Protein AF-A6N103-F1 (afdb_monomer_lite)

Radius of gyration: 12.49 Å; chains: 1; bounding box: 30×24×33 Å

Organism: Oryza sativa subsp. indica (NCBI:txid39946)

Secondary structure (DSSP, 8-state):
-THHHHS-HHHHIIIIIS-HHHHHHHTTSTTHHHHHHHHHTT-HHHHHHHHHHHHHHHHH-TTTGGGHHHHHHHHHHHHHHHHH-

Sequence (85 aa):
LTSVISLDRVSLKAKVVDAPEILAVIGKVPHLSEFLNSLYNCQYKSFFAAFSGLTEQIKLDRYLQPHFRYYMREVRTVVYSQFLE

InterPro domains:
  IPR000717 Proteasome component (PCI) domain [PS50250] (1-85)
  IPR019585 26S proteasome regulatory subunit Rpn7/COP9 signalosome complex subunit 1 [PTHR14145] (1-85)

Structure (mmCIF, N/CA/C/O backbone):
data_AF-A6N103-F1
#
_entry.id   AF-A6N103-F1
#
loop_
_atom_site.group_PDB
_atom_site.id
_atom_site.type_symbol
_atom_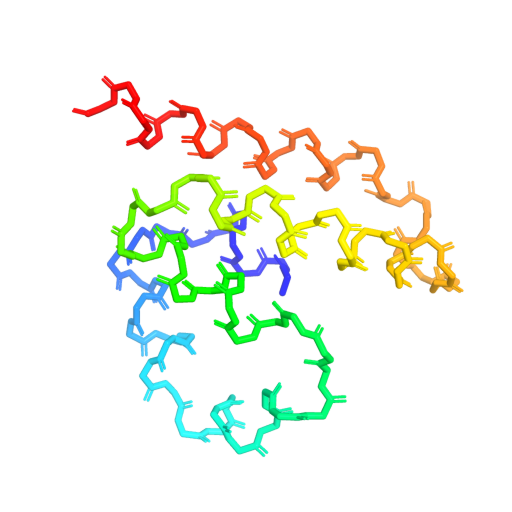site.label_atom_id
_atom_site.label_alt_id
_atom_site.label_comp_id
_atom_site.label_asym_id
_atom_site.label_entity_id
_atom_site.label_seq_id
_atom_site.pdbx_PDB_ins_code
_atom_site.Cartn_x
_atom_site.Cartn_y
_atom_site.Cartn_z
_atom_site.occupancy
_atom_site.B_iso_or_equiv
_atom_site.auth_seq_id
_atom_site.auth_comp_id
_atom_site.auth_asym_id
_atom_site.auth_atom_id
_atom_site.pdbx_PDB_model_num
ATOM 1 N N . LEU A 1 1 ? 3.153 2.054 -5.203 1.00 75.81 1 LEU A N 1
ATOM 2 C CA . LEU A 1 1 ? 3.924 1.467 -4.077 1.00 75.81 1 LEU A CA 1
ATOM 3 C C . LEU A 1 1 ? 4.361 2.527 -3.079 1.00 75.81 1 LEU A C 1
ATOM 5 O O . LEU A 1 1 ? 3.992 2.419 -1.920 1.00 75.81 1 LEU A O 1
ATOM 9 N N . THR A 1 2 ? 5.084 3.560 -3.512 1.00 82.62 2 THR A N 1
ATOM 10 C CA . THR A 1 2 ? 5.491 4.703 -2.670 1.00 82.62 2 THR A CA 1
ATOM 11 C C . THR A 1 2 ? 4.307 5.457 -2.060 1.00 82.62 2 THR A C 1
ATOM 13 O O . THR A 1 2 ? 4.346 5.812 -0.888 1.00 82.62 2 THR A 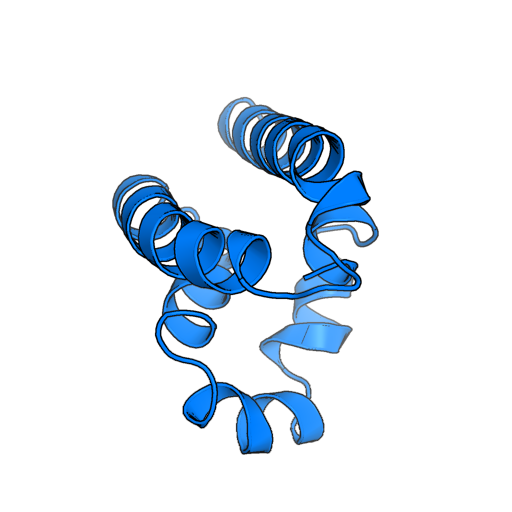O 1
ATOM 16 N N . SER A 1 3 ? 3.211 5.597 -2.811 1.00 83.06 3 SER A N 1
ATOM 17 C CA . SER A 1 3 ? 1.967 6.232 -2.355 1.00 83.06 3 SER A CA 1
ATOM 18 C C . SER A 1 3 ? 1.367 5.632 -1.079 1.00 83.06 3 SER A C 1
ATOM 20 O O . SER A 1 3 ? 0.719 6.355 -0.336 1.00 83.06 3 SER A O 1
ATOM 22 N N . VAL A 1 4 ? 1.606 4.345 -0.802 1.00 83.88 4 VAL A N 1
ATOM 23 C CA . VAL A 1 4 ? 1.093 3.652 0.395 1.00 83.88 4 VAL A CA 1
ATOM 24 C C . VAL A 1 4 ? 1.810 4.096 1.670 1.00 83.88 4 VAL A C 1
ATOM 26 O O . VAL A 1 4 ? 1.220 4.064 2.739 1.00 83.88 4 VAL A O 1
ATOM 29 N N . ILE A 1 5 ? 3.073 4.514 1.561 1.00 85.00 5 ILE A N 1
ATOM 30 C CA . ILE A 1 5 ? 3.861 4.991 2.706 1.00 85.00 5 ILE A CA 1
ATOM 31 C C . ILE A 1 5 ? 3.683 6.503 2.887 1.00 85.00 5 ILE A C 1
ATOM 33 O O . ILE A 1 5 ? 3.734 7.004 4.003 1.00 85.00 5 ILE A O 1
ATOM 37 N N . SER A 1 6 ? 3.510 7.242 1.789 1.00 84.19 6 SER A N 1
ATOM 38 C CA . SER A 1 6 ? 3.534 8.709 1.815 1.00 84.19 6 SER A CA 1
ATOM 39 C C . SER A 1 6 ? 2.181 9.375 2.063 1.00 84.19 6 SER A C 1
ATOM 41 O O . SER A 1 6 ? 2.166 10.535 2.464 1.00 84.19 6 SER A O 1
ATOM 43 N N . LEU A 1 7 ? 1.061 8.710 1.764 1.00 84.56 7 LEU A N 1
ATOM 44 C CA . LEU A 1 7 ? -0.273 9.311 1.850 1.00 84.56 7 LEU A CA 1
ATOM 45 C C . LEU A 1 7 ? -1.053 8.772 3.047 1.00 84.56 7 LEU A C 1
ATOM 47 O O . LEU A 1 7 ? -0.985 7.588 3.368 1.00 84.56 7 LEU A O 1
ATOM 51 N N . ASP A 1 8 ? -1.858 9.643 3.647 1.00 80.62 8 ASP A N 1
ATOM 52 C CA . ASP A 1 8 ? -2.882 9.270 4.614 1.00 80.62 8 ASP A CA 1
ATOM 53 C C . ASP A 1 8 ? -4.038 8.518 3.936 1.00 80.62 8 ASP A C 1
ATOM 55 O O . ASP A 1 8 ? -4.252 8.618 2.724 1.00 80.62 8 ASP A O 1
ATOM 59 N N . ARG A 1 9 ? -4.830 7.784 4.725 1.00 79.62 9 ARG A N 1
ATOM 60 C CA . ARG A 1 9 ? -5.920 6.931 4.222 1.00 79.62 9 ARG A CA 1
ATOM 61 C C . ARG A 1 9 ? -6.921 7.687 3.341 1.00 79.62 9 ARG A C 1
ATOM 63 O O . ARG A 1 9 ? -7.397 7.132 2.349 1.00 79.62 9 ARG A O 1
ATOM 70 N N . VAL A 1 10 ? -7.247 8.934 3.689 1.00 82.81 10 VAL A N 1
ATOM 71 C CA . VAL A 1 10 ? -8.250 9.729 2.967 1.00 82.81 10 VAL A CA 1
ATOM 72 C C . VAL A 1 10 ? -7.691 10.179 1.621 1.00 82.81 10 VAL A C 1
ATOM 74 O O . VAL A 1 10 ? -8.328 9.961 0.586 1.00 82.81 10 VAL A O 1
ATOM 77 N N . SER A 1 11 ? -6.467 10.710 1.603 1.00 83.88 11 SER A N 1
ATOM 78 C CA . SER A 1 11 ? -5.799 11.079 0.351 1.00 83.88 11 SER A CA 1
ATOM 79 C C . SER A 1 11 ? -5.472 9.876 -0.529 1.00 83.88 11 SER A C 1
ATOM 81 O O . SER A 1 11 ? -5.510 9.992 -1.755 1.00 83.88 11 SER A O 1
ATOM 83 N N . LEU A 1 12 ? -5.158 8.721 0.063 1.00 84.56 12 LEU A N 1
ATOM 84 C CA . LEU A 1 12 ? -4.850 7.494 -0.668 1.00 84.56 12 LEU A CA 1
ATOM 85 C C . LEU A 1 12 ? -6.073 7.002 -1.442 1.00 84.56 12 LEU A C 1
ATOM 87 O O . LEU A 1 12 ? -5.946 6.639 -2.610 1.00 84.56 12 LEU A O 1
ATOM 91 N N . LYS A 1 13 ? -7.268 7.066 -0.845 1.00 83.25 13 LYS A N 1
ATOM 92 C CA . LYS A 1 13 ? -8.504 6.740 -1.561 1.00 83.25 13 LYS A CA 1
ATOM 93 C C . LYS A 1 13 ? -8.695 7.651 -2.777 1.00 83.25 13 LYS A C 1
ATOM 95 O O . LYS A 1 13 ? -8.762 7.165 -3.902 1.00 83.25 13 LYS A O 1
ATOM 100 N N . ALA A 1 14 ? -8.695 8.963 -2.545 1.00 83.00 14 ALA A N 1
ATOM 101 C CA . ALA A 1 14 ? -8.999 9.945 -3.581 1.00 83.00 14 ALA A CA 1
ATOM 102 C C . ALA A 1 14 ? -7.979 9.947 -4.733 1.00 83.00 14 ALA A C 1
ATOM 104 O O . ALA A 1 14 ? -8.352 10.127 -5.888 1.00 83.00 14 ALA A O 1
ATOM 105 N N . LYS A 1 15 ? -6.687 9.762 -4.430 1.00 82.88 15 LYS A N 1
ATOM 106 C CA . LYS A 1 15 ? -5.605 9.879 -5.423 1.00 82.88 15 LYS A CA 1
ATOM 107 C C . LYS A 1 15 ? -5.164 8.555 -6.035 1.00 82.88 15 LYS A C 1
ATOM 109 O O . LYS A 1 15 ? -4.491 8.582 -7.060 1.00 82.88 15 LYS A O 1
ATOM 114 N N . VAL A 1 16 ? -5.456 7.418 -5.399 1.00 82.25 16 VAL A N 1
ATOM 115 C CA . VAL A 1 16 ? -4.915 6.113 -5.818 1.00 82.25 16 VAL A CA 1
ATOM 116 C C . VAL A 1 16 ? -6.011 5.102 -6.116 1.00 82.25 16 VAL A C 1
ATOM 118 O O . VAL A 1 16 ? -5.948 4.454 -7.155 1.00 82.25 16 VAL A O 1
ATOM 121 N N . VAL A 1 17 ? -6.999 4.959 -5.229 1.00 80.06 17 VAL A N 1
ATOM 122 C CA . VAL A 1 17 ? -8.066 3.955 -5.392 1.00 80.06 17 VAL A CA 1
ATOM 123 C C . VAL A 1 17 ? -9.071 4.396 -6.453 1.00 80.06 17 VAL A C 1
ATOM 125 O O . VAL A 1 17 ? -9.404 3.613 -7.338 1.00 80.06 17 VAL A O 1
ATOM 128 N N . ASP A 1 18 ? -9.491 5.660 -6.406 1.00 82.94 18 ASP A N 1
ATOM 129 C CA . ASP A 1 18 ? -10.530 6.196 -7.295 1.00 82.94 18 ASP A CA 1
ATOM 130 C C . ASP A 1 18 ? -9.955 6.798 -8.596 1.00 82.94 18 ASP A C 1
ATOM 132 O O . ASP A 1 18 ? -10.697 7.270 -9.458 1.00 82.94 18 ASP A O 1
ATOM 136 N N . ALA A 1 19 ? -8.628 6.793 -8.765 1.00 86.38 19 ALA A N 1
ATOM 137 C CA . ALA A 1 19 ? -7.970 7.413 -9.910 1.00 86.38 19 ALA A CA 1
ATOM 138 C C . ALA A 1 19 ? -8.106 6.545 -11.182 1.00 86.38 19 ALA A C 1
ATOM 140 O O . ALA A 1 19 ? -7.557 5.437 -11.237 1.00 86.38 19 ALA A O 1
ATOM 141 N N . PRO A 1 20 ? -8.759 7.045 -12.251 1.00 83.44 20 PRO A N 1
ATOM 142 C CA . PRO A 1 20 ? -9.055 6.248 -13.444 1.00 83.44 20 PRO A CA 1
ATOM 143 C C . PRO A 1 20 ? -7.794 5.821 -14.210 1.00 83.44 20 PRO A C 1
ATOM 145 O O . PRO A 1 20 ? -7.743 4.721 -14.760 1.00 83.44 20 PRO A O 1
ATOM 148 N N . GLU A 1 21 ? -6.746 6.647 -14.194 1.00 85.00 21 GLU A N 1
ATOM 149 C CA . GLU A 1 21 ? -5.446 6.340 -14.807 1.00 85.00 21 GLU A CA 1
ATOM 150 C C . GLU A 1 21 ? -4.780 5.117 -14.163 1.00 85.00 21 GLU A C 1
ATOM 152 O O . GLU A 1 21 ? -4.165 4.295 -14.842 1.00 85.00 21 GLU A O 1
ATOM 157 N N . ILE A 1 22 ? -4.938 4.972 -12.845 1.00 83.12 22 ILE A N 1
ATOM 158 C CA . ILE A 1 22 ? -4.349 3.876 -12.076 1.00 83.12 22 ILE A CA 1
ATOM 159 C C . ILE A 1 22 ? -5.172 2.607 -12.280 1.00 83.12 22 ILE A C 1
ATOM 161 O O . ILE A 1 22 ? -4.599 1.550 -12.544 1.00 83.12 22 ILE A O 1
ATOM 165 N N . LEU A 1 23 ? -6.503 2.709 -12.252 1.00 82.69 23 LEU A N 1
ATOM 166 C CA . LEU A 1 23 ? -7.405 1.581 -12.498 1.00 82.69 23 LEU A CA 1
ATOM 167 C C . LEU A 1 23 ? -7.209 0.956 -13.888 1.00 82.69 23 LEU A C 1
ATOM 169 O O . LEU A 1 23 ? -7.289 -0.263 -14.025 1.00 82.69 23 LEU A O 1
ATOM 173 N N . ALA A 1 24 ? -6.871 1.751 -14.905 1.00 83.62 24 ALA A N 1
ATOM 174 C CA . ALA A 1 24 ? -6.576 1.241 -16.246 1.00 83.62 24 ALA A CA 1
ATOM 175 C C . ALA A 1 24 ? -5.285 0.396 -16.316 1.00 83.62 24 ALA A C 1
ATOM 177 O O . ALA A 1 24 ? -5.147 -0.474 -17.178 1.00 83.62 24 ALA A O 1
ATOM 178 N N . VAL A 1 25 ? -4.322 0.645 -15.422 1.00 82.56 25 VAL A N 1
ATOM 179 C CA . VAL A 1 25 ? -2.991 0.010 -15.439 1.00 82.56 25 VAL A CA 1
ATOM 180 C C . VAL A 1 25 ? -2.855 -1.077 -14.372 1.00 82.56 25 VAL A C 1
ATOM 182 O O . VAL A 1 25 ? -2.023 -1.974 -14.516 1.00 82.56 25 VAL A O 1
ATOM 185 N N . ILE A 1 26 ? -3.696 -1.058 -13.336 1.00 80.50 26 ILE A N 1
ATOM 186 C CA . ILE A 1 26 ? -3.591 -1.956 -12.181 1.00 80.50 26 ILE A CA 1
ATOM 187 C C . ILE A 1 26 ? -3.690 -3.440 -12.554 1.00 80.50 26 ILE A C 1
ATOM 189 O O . ILE A 1 26 ? -3.079 -4.274 -11.895 1.00 80.50 26 ILE A O 1
ATOM 193 N N . GLY A 1 27 ? -4.390 -3.770 -13.644 1.00 77.56 27 GLY A N 1
ATOM 194 C CA . GLY A 1 27 ? -4.507 -5.141 -14.150 1.00 77.56 27 GLY A CA 1
ATOM 195 C C . GLY A 1 27 ? -3.227 -5.702 -14.780 1.00 77.56 27 GLY A C 1
ATOM 196 O O . GLY A 1 27 ? -3.144 -6.905 -15.002 1.00 77.56 27 GLY A O 1
ATOM 197 N N . LYS A 1 28 ? -2.220 -4.863 -15.064 1.00 81.94 28 LYS A N 1
ATOM 198 C CA . LYS A 1 28 ? -0.934 -5.309 -15.631 1.00 81.94 28 LYS A CA 1
ATOM 199 C C . LYS A 1 28 ? 0.014 -5.883 -14.580 1.00 81.94 28 LYS A C 1
ATOM 201 O O . LYS A 1 28 ? 0.912 -6.640 -14.934 1.00 81.94 28 LYS A O 1
ATOM 206 N N . VAL A 1 29 ? -0.158 -5.505 -13.311 1.00 79.31 29 VAL A N 1
ATOM 207 C CA . VAL A 1 29 ? 0.692 -5.960 -12.206 1.00 79.31 29 VAL A CA 1
ATOM 208 C C . VAL A 1 29 ? -0.116 -6.924 -11.338 1.00 79.31 29 VAL A C 1
ATOM 210 O O . VAL A 1 29 ? -1.106 -6.507 -10.731 1.00 79.31 29 VAL A O 1
ATOM 213 N N . PRO A 1 30 ? 0.271 -8.208 -11.259 1.00 81.88 30 PRO A N 1
ATOM 214 C CA . PRO A 1 30 ? -0.461 -9.178 -10.458 1.00 81.88 30 PRO A CA 1
ATOM 215 C C . PRO A 1 30 ? -0.403 -8.790 -8.972 1.00 81.88 30 PRO A C 1
ATOM 217 O O . PRO A 1 30 ? 0.576 -8.212 -8.504 1.00 81.88 30 PRO A O 1
ATOM 220 N N . HIS A 1 31 ? -1.472 -9.089 -8.233 1.00 82.81 31 HIS A N 1
ATOM 221 C CA . HIS A 1 31 ? -1.632 -8.823 -6.792 1.00 82.81 31 HIS A CA 1
ATOM 222 C C . HIS A 1 31 ? -1.687 -7.346 -6.355 1.00 82.81 31 HIS A C 1
ATOM 224 O O . HIS A 1 31 ? -2.019 -7.077 -5.202 1.00 82.81 31 HIS A O 1
ATOM 230 N N . LEU A 1 32 ? -1.445 -6.371 -7.240 1.00 85.00 32 LEU A N 1
ATOM 231 C CA . LEU A 1 32 ? -1.466 -4.948 -6.874 1.00 85.00 32 LEU A CA 1
ATOM 232 C C . LEU A 1 32 ? -2.878 -4.434 -6.542 1.00 85.00 32 LEU A C 1
ATOM 234 O O . LEU A 1 32 ? -3.048 -3.646 -5.610 1.00 85.00 32 LEU A O 1
ATOM 238 N N . SER A 1 33 ? -3.889 -4.885 -7.288 1.00 85.44 33 SER A N 1
ATOM 239 C CA . SER A 1 33 ? -5.295 -4.533 -7.044 1.00 85.44 33 SER A CA 1
ATOM 240 C C . SER A 1 33 ? -5.790 -5.079 -5.709 1.00 85.44 33 SER A C 1
ATOM 242 O O . SER A 1 33 ? -6.381 -4.348 -4.917 1.00 85.44 33 SER A O 1
ATOM 244 N N . GLU A 1 34 ? -5.502 -6.349 -5.433 1.00 87.25 34 GLU A N 1
ATOM 245 C CA . GLU A 1 34 ? -5.839 -6.999 -4.171 1.00 87.25 34 GLU A CA 1
ATOM 246 C C . GLU A 1 34 ? -5.110 -6.340 -2.996 1.00 87.25 34 GLU A C 1
ATOM 248 O O . GLU A 1 34 ? -5.728 -6.075 -1.970 1.00 87.25 34 GLU A O 1
ATOM 253 N N . PHE A 1 35 ? -3.838 -5.971 -3.162 1.00 88.19 35 PHE A N 1
ATOM 254 C CA . PHE A 1 35 ? -3.054 -5.254 -2.156 1.00 88.19 35 PHE A CA 1
ATOM 255 C C . PHE A 1 35 ? -3.664 -3.894 -1.770 1.00 88.19 35 PHE A C 1
ATOM 257 O O . PHE A 1 35 ? -3.836 -3.608 -0.586 1.00 88.19 35 PHE A O 1
ATOM 264 N N . LEU A 1 36 ? -4.031 -3.057 -2.747 1.00 86.25 36 LEU A N 1
ATOM 265 C CA . LEU A 1 36 ? -4.617 -1.738 -2.469 1.00 86.25 36 LEU A CA 1
ATOM 266 C C . LEU A 1 36 ? -6.029 -1.841 -1.876 1.00 86.25 36 LEU A C 1
ATOM 268 O O . LEU A 1 36 ? -6.343 -1.159 -0.899 1.00 86.25 36 LEU A O 1
ATOM 272 N N . ASN A 1 37 ? -6.865 -2.722 -2.429 1.00 86.75 37 ASN A N 1
ATOM 273 C CA . ASN A 1 37 ? -8.239 -2.896 -1.960 1.00 86.75 37 ASN A CA 1
ATOM 274 C C . ASN A 1 37 ? -8.300 -3.539 -0.566 1.00 86.75 37 ASN A C 1
ATOM 276 O O . ASN A 1 37 ? -9.115 -3.130 0.260 1.00 86.75 37 ASN A O 1
ATOM 280 N N . SER A 1 38 ? -7.432 -4.513 -0.270 1.00 88.06 38 SER A N 1
ATOM 281 C CA . SER A 1 38 ? -7.360 -5.146 1.056 1.00 88.06 38 SER A CA 1
ATOM 282 C C . SER A 1 38 ? -6.891 -4.176 2.141 1.00 88.06 38 SER A C 1
ATOM 284 O O . SER A 1 38 ? -7.456 -4.191 3.235 1.00 88.06 38 SER A O 1
ATOM 286 N N . LEU A 1 39 ? -5.940 -3.283 1.839 1.00 86.44 39 LEU A N 1
ATOM 287 C CA . LEU A 1 39 ? -5.510 -2.233 2.768 1.00 86.44 39 LEU A CA 1
ATOM 288 C C . LEU A 1 39 ? -6.649 -1.247 3.075 1.00 86.44 39 LEU A C 1
ATOM 290 O O . LEU A 1 39 ? -6.862 -0.870 4.228 1.00 86.44 39 LEU A O 1
ATOM 294 N N . TYR A 1 40 ? -7.417 -0.856 2.052 1.00 85.25 40 TYR A N 1
ATOM 295 C CA . TYR A 1 40 ? -8.552 0.053 2.216 1.00 85.25 40 TYR A CA 1
ATOM 296 C C . TYR A 1 40 ? -9.703 -0.568 3.026 1.00 85.25 40 TYR A C 1
ATOM 298 O O . TYR A 1 40 ? -10.240 0.078 3.933 1.00 85.25 40 TYR A O 1
ATOM 306 N N . ASN A 1 41 ? -10.037 -1.829 2.727 1.00 87.25 41 ASN A N 1
ATOM 307 C CA . ASN A 1 41 ? -11.098 -2.604 3.378 1.00 87.25 41 ASN A CA 1
ATOM 308 C C . ASN A 1 41 ? -10.684 -3.197 4.741 1.00 87.25 41 ASN A C 1
ATOM 310 O O . ASN A 1 41 ? -11.453 -3.959 5.325 1.00 87.25 41 ASN A O 1
ATOM 314 N N . CYS A 1 42 ? -9.479 -2.885 5.236 1.00 86.50 42 CYS A N 1
ATOM 315 C CA . CYS A 1 42 ? -8.912 -3.412 6.483 1.00 86.50 42 CYS A CA 1
ATOM 316 C C . CYS A 1 42 ? -8.867 -4.957 6.548 1.00 86.50 42 CYS A C 1
ATOM 318 O O . CYS A 1 42 ? -9.027 -5.562 7.607 1.00 86.50 42 CYS A O 1
ATOM 320 N N . GLN A 1 43 ? -8.642 -5.626 5.414 1.00 89.31 43 GLN A N 1
ATOM 321 C CA . GLN A 1 43 ? -8.515 -7.083 5.339 1.00 89.31 43 GLN A CA 1
ATOM 322 C C . GLN A 1 43 ? -7.042 -7.503 5.405 1.00 89.31 43 GLN A C 1
ATOM 324 O O . GLN A 1 43 ? -6.404 -7.811 4.401 1.00 89.31 43 GLN A O 1
ATOM 329 N N . TYR A 1 44 ? -6.487 -7.554 6.614 1.00 88.25 44 TYR A N 1
ATOM 330 C CA . TYR A 1 44 ? -5.050 -7.786 6.816 1.00 88.25 44 TYR A CA 1
ATOM 331 C C . TYR A 1 44 ? -4.562 -9.166 6.346 1.00 88.25 44 TYR A C 1
ATOM 333 O O . TYR A 1 44 ? -3.426 -9.308 5.897 1.00 88.25 44 TYR A O 1
ATOM 341 N N . LYS A 1 45 ? -5.416 -10.197 6.406 1.00 88.38 45 LYS A N 1
ATOM 342 C CA . LYS A 1 45 ? -5.047 -11.558 5.984 1.00 88.38 45 LYS A CA 1
ATOM 343 C C . LYS A 1 45 ? -4.768 -11.637 4.479 1.00 88.38 45 LYS A C 1
ATOM 345 O O . LYS A 1 45 ? -3.726 -12.153 4.084 1.00 88.38 45 LYS A O 1
ATOM 350 N N . SER A 1 46 ? -5.686 -11.126 3.656 1.00 88.62 46 SER A N 1
ATOM 351 C CA . SER A 1 46 ? -5.507 -11.054 2.199 1.00 88.62 46 SER A CA 1
ATOM 352 C C . SER A 1 46 ? -4.415 -10.055 1.831 1.00 88.62 46 SER A C 1
ATOM 354 O O . SER A 1 46 ? -3.612 -10.336 0.946 1.00 88.62 46 SER A O 1
ATOM 356 N N . PHE A 1 47 ? -4.297 -8.955 2.580 1.00 90.56 47 PHE A N 1
ATOM 357 C CA . PHE A 1 47 ? -3.222 -7.985 2.402 1.00 90.56 4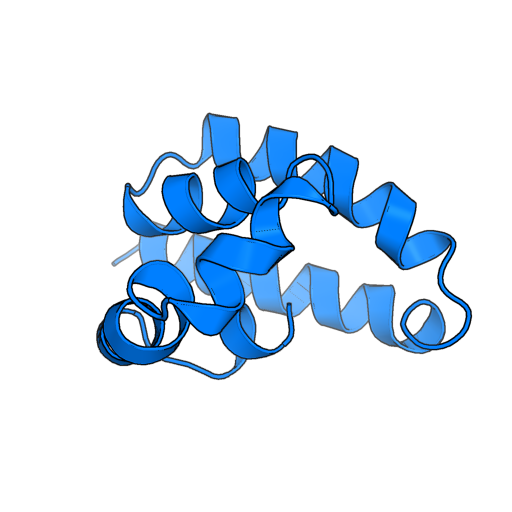7 PHE A CA 1
ATOM 358 C C . PHE A 1 47 ? -1.832 -8.618 2.499 1.00 90.56 47 PHE A C 1
ATOM 360 O O . PHE A 1 47 ? -1.024 -8.440 1.593 1.00 90.56 47 PHE A O 1
ATOM 367 N N . PHE A 1 48 ? -1.541 -9.384 3.557 1.00 88.94 48 PHE A N 1
ATOM 368 C CA . PHE A 1 48 ? -0.220 -10.002 3.710 1.00 88.94 48 PHE A CA 1
ATOM 369 C C . PHE A 1 48 ? 0.061 -11.072 2.647 1.00 88.94 48 PHE A C 1
ATOM 371 O O . PHE A 1 48 ? 1.207 -11.193 2.217 1.00 88.94 48 PHE A O 1
ATOM 378 N N . ALA A 1 49 ? -0.965 -11.793 2.181 1.00 90.62 49 ALA A N 1
ATOM 379 C CA . ALA A 1 49 ? -0.833 -12.756 1.086 1.00 90.62 49 ALA A CA 1
ATOM 380 C C . ALA A 1 49 ? -0.534 -12.070 -0.262 1.00 90.62 49 ALA A C 1
ATOM 382 O O . ALA A 1 49 ? 0.370 -12.483 -0.991 1.00 90.62 49 ALA A O 1
ATOM 383 N N . ALA A 1 50 ? -1.235 -10.977 -0.575 1.00 89.56 50 ALA A N 1
ATOM 384 C CA . ALA A 1 50 ? -0.954 -10.168 -1.760 1.00 89.56 50 ALA A CA 1
ATOM 385 C C . ALA A 1 50 ? 0.417 -9.473 -1.653 1.00 89.56 50 ALA A C 1
ATOM 387 O O . ALA A 1 50 ? 1.169 -9.402 -2.626 1.00 89.56 50 ALA A O 1
ATOM 388 N N . PHE A 1 51 ? 0.781 -9.010 -0.454 1.00 89.62 51 PHE A N 1
ATOM 389 C CA . PHE A 1 51 ? 2.058 -8.360 -0.181 1.00 89.62 51 PHE A CA 1
ATOM 390 C C . PHE A 1 51 ? 3.239 -9.311 -0.375 1.00 89.62 51 PHE A C 1
ATOM 392 O O . PHE A 1 51 ? 4.228 -8.908 -0.983 1.00 89.62 51 PHE A O 1
ATOM 399 N N . SER A 1 52 ? 3.152 -10.572 0.067 1.00 88.69 52 SER A N 1
ATOM 400 C CA . SER A 1 52 ? 4.228 -11.539 -0.172 1.00 88.69 52 SER A CA 1
ATOM 401 C C . SER A 1 52 ? 4.471 -11.758 -1.667 1.00 88.69 52 SER A C 1
ATOM 403 O O . SER A 1 52 ? 5.618 -11.662 -2.101 1.00 88.69 52 SER A O 1
ATOM 405 N N . GLY A 1 53 ? 3.412 -11.928 -2.468 1.00 86.75 53 GLY A N 1
ATOM 406 C CA . GLY A 1 53 ? 3.541 -12.067 -3.926 1.00 86.75 53 GLY A CA 1
ATOM 407 C C . GLY A 1 53 ? 4.151 -10.828 -4.590 1.00 86.75 53 GLY A C 1
ATOM 408 O O . GLY A 1 53 ? 5.021 -10.929 -5.452 1.00 86.75 53 GLY A O 1
ATOM 409 N N . LEU A 1 54 ? 3.771 -9.635 -4.130 1.00 86.25 54 LEU A N 1
ATOM 410 C CA . LEU A 1 54 ? 4.321 -8.378 -4.634 1.00 86.25 54 LEU A CA 1
ATOM 411 C C . LEU A 1 54 ? 5.809 -8.203 -4.269 1.00 86.25 54 LEU A C 1
ATOM 413 O O . LEU A 1 54 ? 6.600 -7.689 -5.061 1.00 86.25 54 LEU A O 1
ATOM 417 N N . THR A 1 55 ? 6.220 -8.638 -3.075 1.00 85.62 55 THR A N 1
ATOM 418 C CA . THR A 1 55 ? 7.609 -8.477 -2.614 1.00 85.62 55 THR A CA 1
ATOM 419 C C . THR A 1 55 ? 8.619 -9.260 -3.446 1.00 85.62 55 THR A C 1
ATOM 421 O O . THR A 1 55 ? 9.750 -8.798 -3.608 1.00 85.62 55 THR A O 1
ATOM 424 N N . GLU A 1 56 ? 8.219 -10.39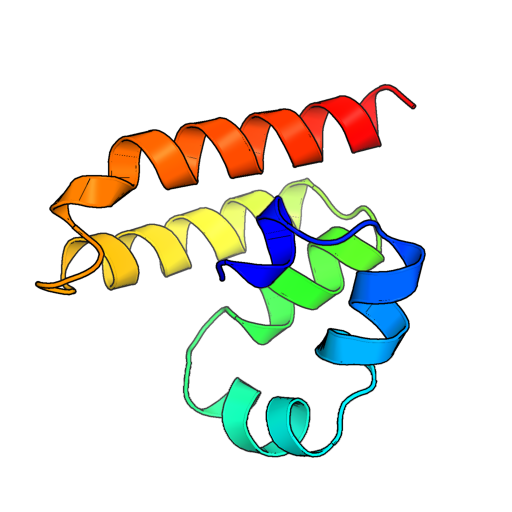1 -4.029 1.00 86.38 56 GLU A N 1
ATOM 425 C CA . GLU A 1 56 ? 9.062 -11.149 -4.956 1.00 86.38 56 GLU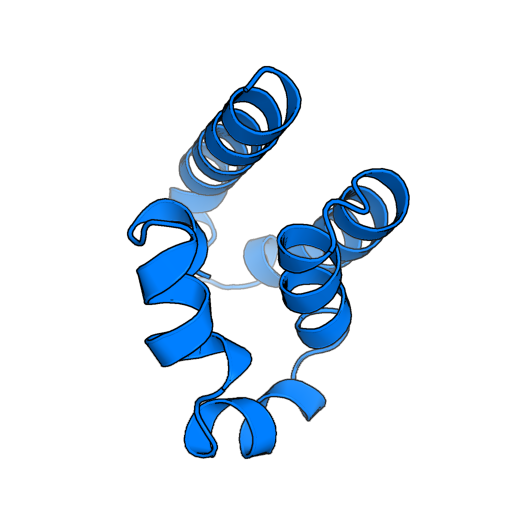 A CA 1
ATOM 426 C C . GLU A 1 56 ? 9.358 -10.344 -6.226 1.00 86.38 56 GLU A C 1
ATOM 428 O O . GLU A 1 56 ? 10.505 -10.293 -6.669 1.00 86.38 56 GLU A O 1
ATOM 433 N N . GLN A 1 57 ? 8.363 -9.620 -6.748 1.00 84.00 57 GLN A N 1
ATOM 434 C CA . GLN A 1 57 ? 8.537 -8.751 -7.913 1.00 84.00 57 GLN A CA 1
ATOM 435 C C . GLN A 1 57 ? 9.449 -7.558 -7.614 1.00 84.00 57 GLN A C 1
ATOM 437 O O . GLN A 1 57 ? 10.334 -7.240 -8.403 1.00 84.00 57 GLN A O 1
ATOM 442 N N . ILE A 1 58 ? 9.290 -6.934 -6.443 1.00 84.62 58 ILE A N 1
ATOM 443 C CA . ILE A 1 58 ? 10.128 -5.798 -6.022 1.00 84.62 58 ILE A CA 1
ATOM 444 C C . ILE A 1 58 ? 11.595 -6.222 -5.868 1.00 84.62 58 ILE A C 1
ATOM 446 O O . ILE A 1 58 ? 12.502 -5.446 -6.159 1.00 84.62 58 ILE A O 1
ATOM 450 N N . LYS A 1 59 ? 11.846 -7.459 -5.426 1.00 85.81 59 LYS A N 1
ATOM 451 C CA . LYS A 1 59 ? 13.205 -7.989 -5.262 1.00 85.81 59 LYS A CA 1
ATOM 452 C C . LYS A 1 59 ? 13.926 -8.199 -6.599 1.00 85.81 59 LYS A C 1
ATOM 454 O O . LYS A 1 59 ? 15.153 -8.135 -6.632 1.00 85.81 59 LYS A O 1
ATOM 459 N N . LEU A 1 60 ? 13.179 -8.462 -7.672 1.00 85.69 60 LEU A N 1
ATOM 460 C CA . LEU A 1 60 ? 13.713 -8.628 -9.027 1.00 85.69 60 LEU A CA 1
ATOM 461 C C . LEU A 1 60 ? 14.002 -7.288 -9.718 1.00 85.69 60 LEU A C 1
ATOM 463 O O . LEU A 1 60 ? 14.777 -7.248 -10.674 1.00 85.69 60 LEU A O 1
ATOM 467 N N . ASP A 1 61 ? 13.408 -6.194 -9.241 1.00 87.44 61 ASP A N 1
ATOM 468 C CA . ASP A 1 61 ? 13.592 -4.872 -9.824 1.00 87.44 61 ASP A CA 1
ATOM 469 C C . ASP A 1 61 ? 14.932 -4.249 -9.401 1.00 87.44 61 ASP A C 1
ATOM 471 O O . ASP A 1 61 ? 15.213 -4.051 -8.218 1.00 87.44 61 ASP A O 1
ATOM 475 N N . ARG A 1 62 ? 15.756 -3.882 -10.387 1.00 88.12 62 ARG A N 1
ATOM 476 C CA . ARG A 1 62 ? 17.084 -3.289 -10.183 1.00 88.12 62 ARG A CA 1
ATOM 477 C C . ARG A 1 62 ? 17.034 -1.999 -9.359 1.00 88.12 62 ARG A C 1
ATOM 479 O O . ARG A 1 62 ? 17.968 -1.741 -8.605 1.00 88.12 62 ARG A O 1
ATOM 486 N N . TYR A 1 63 ? 15.987 -1.188 -9.510 1.00 87.75 63 TYR A N 1
ATOM 487 C CA . TYR A 1 63 ? 15.922 0.133 -8.874 1.00 87.75 63 TYR A CA 1
ATOM 488 C C . TYR A 1 63 ? 15.347 0.093 -7.459 1.00 87.75 63 TYR A C 1
ATOM 490 O O . TYR A 1 63 ? 15.778 0.854 -6.594 1.00 87.75 63 TYR A O 1
ATOM 498 N N . LEU A 1 64 ? 14.385 -0.794 -7.202 1.00 84.75 64 LEU A N 1
ATOM 499 C CA . LEU A 1 64 ? 13.734 -0.884 -5.894 1.00 84.75 64 LEU A CA 1
ATOM 500 C C . LEU A 1 64 ? 14.439 -1.859 -4.944 1.00 84.75 64 LEU A C 1
ATOM 502 O O . LEU A 1 64 ? 14.286 -1.731 -3.727 1.00 84.75 64 LEU A O 1
ATOM 506 N N . GLN A 1 65 ? 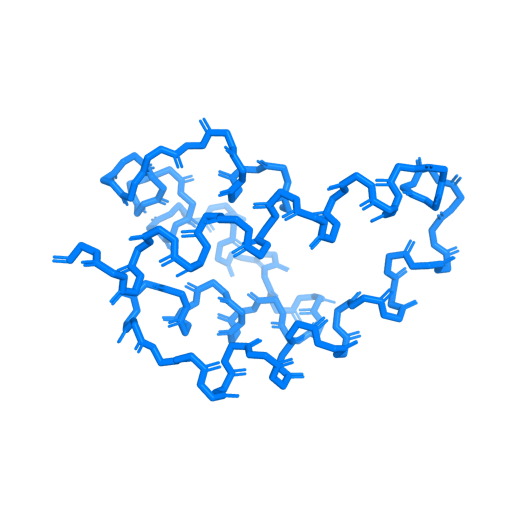15.239 -2.794 -5.462 1.00 87.31 65 GLN A N 1
ATOM 507 C CA . GLN A 1 65 ? 15.943 -3.793 -4.657 1.00 87.31 65 GLN A CA 1
ATOM 508 C C . GLN A 1 65 ? 16.828 -3.196 -3.539 1.00 87.31 65 GLN A C 1
ATOM 510 O O . GLN A 1 65 ? 16.723 -3.684 -2.408 1.00 87.31 65 GLN A O 1
ATOM 515 N N . PRO A 1 66 ? 17.602 -2.109 -3.748 1.00 90.69 66 PRO A N 1
ATOM 516 C CA . PRO A 1 66 ? 18.372 -1.479 -2.668 1.00 90.69 66 PRO A CA 1
ATOM 517 C C . PRO A 1 66 ? 17.498 -0.937 -1.526 1.00 90.69 66 PRO A C 1
ATOM 519 O O . PRO A 1 66 ? 17.886 -0.973 -0.358 1.00 90.69 66 PRO A O 1
ATOM 522 N N . HIS A 1 67 ? 16.287 -0.473 -1.847 1.00 89.06 67 HIS A N 1
ATOM 523 C CA . HIS A 1 67 ? 15.348 0.129 -0.895 1.00 89.06 67 HIS A CA 1
ATOM 524 C C . HIS A 1 67 ? 14.326 -0.867 -0.332 1.00 89.06 67 HIS A C 1
ATOM 526 O O . HIS A 1 67 ? 13.479 -0.495 0.484 1.00 89.06 67 HIS A O 1
ATOM 532 N N . PHE A 1 68 ? 14.424 -2.145 -0.703 1.00 88.12 68 PHE A N 1
ATOM 533 C CA . PHE A 1 68 ? 13.472 -3.186 -0.325 1.00 88.12 68 PHE A CA 1
ATOM 534 C C . PHE A 1 68 ? 13.274 -3.301 1.192 1.00 88.12 68 PHE A C 1
ATOM 536 O O . PHE A 1 68 ? 12.145 -3.366 1.676 1.00 88.12 68 PHE A O 1
ATOM 543 N N . ARG A 1 69 ? 14.370 -3.288 1.963 1.00 89.31 69 ARG A N 1
ATOM 544 C CA . ARG A 1 69 ? 14.320 -3.423 3.431 1.00 89.31 69 ARG A CA 1
ATOM 545 C C . ARG A 1 69 ? 13.574 -2.267 4.088 1.00 89.31 69 ARG A C 1
ATOM 547 O O . ARG A 1 69 ? 12.807 -2.493 5.020 1.00 89.31 69 ARG A O 1
ATOM 554 N N . TYR A 1 70 ? 13.814 -1.050 3.601 1.00 90.62 70 TYR A N 1
ATOM 555 C CA . TYR A 1 70 ? 13.123 0.142 4.074 1.00 90.62 70 TYR A CA 1
ATOM 556 C C . TYR A 1 70 ? 11.636 0.050 3.732 1.00 90.62 70 TYR A C 1
ATOM 558 O O . TYR A 1 70 ? 10.804 0.098 4.632 1.00 90.62 70 TYR A O 1
ATOM 566 N N . TYR A 1 71 ? 11.310 -0.231 2.467 1.00 90.00 71 TYR A N 1
ATOM 567 C CA . TYR A 1 71 ? 9.930 -0.381 2.008 1.00 90.00 71 TYR A CA 1
ATOM 568 C C . TYR A 1 71 ? 9.137 -1.401 2.842 1.00 90.00 71 TYR A C 1
ATOM 570 O O . TYR A 1 71 ? 8.054 -1.104 3.340 1.00 90.00 71 TYR A O 1
ATOM 578 N N . MET A 1 72 ? 9.710 -2.586 3.076 1.00 89.81 72 MET A N 1
ATOM 579 C CA . MET A 1 72 ? 9.082 -3.633 3.886 1.00 89.81 72 MET A CA 1
ATOM 580 C C . MET A 1 72 ? 8.829 -3.231 5.339 1.00 89.81 72 MET A C 1
ATOM 582 O O . MET A 1 72 ? 7.904 -3.761 5.959 1.00 89.81 72 MET A O 1
ATOM 586 N N . ARG A 1 73 ? 9.693 -2.390 5.913 1.00 91.81 73 ARG A N 1
ATOM 587 C CA . ARG A 1 73 ? 9.550 -1.923 7.291 1.00 91.81 73 ARG A CA 1
ATOM 588 C C . ARG A 1 73 ? 8.437 -0.890 7.376 1.00 91.81 73 ARG A C 1
ATOM 590 O O . ARG A 1 73 ? 7.529 -1.069 8.175 1.00 91.81 73 ARG A O 1
ATOM 597 N N . GLU A 1 74 ? 8.477 0.125 6.520 1.00 91.50 74 GLU A N 1
ATOM 598 C CA . GLU A 1 74 ? 7.512 1.225 6.559 1.00 91.50 74 GLU A CA 1
ATOM 599 C C . GLU A 1 74 ? 6.087 0.750 6.262 1.00 91.50 74 GLU A C 1
ATOM 601 O O . GLU A 1 74 ? 5.172 1.092 7.003 1.00 91.50 74 GLU A O 1
ATOM 606 N N . VAL A 1 75 ? 5.891 -0.115 5.255 1.00 90.25 75 VAL A N 1
ATOM 607 C CA . VAL A 1 75 ? 4.559 -0.677 4.959 1.00 90.25 75 VAL A CA 1
ATOM 608 C C . VAL A 1 75 ? 4.003 -1.434 6.166 1.00 90.25 75 VAL A C 1
ATOM 610 O O . VAL A 1 75 ? 2.830 -1.289 6.495 1.00 90.25 75 VAL A O 1
ATOM 613 N N . ARG A 1 76 ? 4.839 -2.211 6.865 1.00 90.44 76 ARG A N 1
ATOM 614 C CA . ARG A 1 76 ? 4.413 -2.918 8.080 1.00 90.44 76 ARG A CA 1
ATOM 615 C C . ARG A 1 76 ? 4.067 -1.957 9.210 1.00 90.44 76 ARG A C 1
ATOM 617 O O . ARG A 1 76 ? 3.055 -2.171 9.865 1.00 90.44 76 ARG A O 1
ATOM 624 N N . THR A 1 77 ? 4.860 -0.907 9.418 1.00 91.44 77 THR A N 1
ATOM 625 C CA . THR A 1 77 ? 4.566 0.121 10.424 1.00 91.44 77 THR A CA 1
ATOM 626 C C . THR A 1 77 ? 3.205 0.768 10.172 1.00 91.44 77 THR A C 1
ATOM 628 O O . THR A 1 77 ? 2.410 0.836 11.100 1.00 91.44 77 THR A O 1
ATOM 631 N N . VAL A 1 78 ? 2.907 1.157 8.925 1.00 88.69 78 VAL A N 1
ATOM 632 C CA . VAL A 1 78 ? 1.620 1.771 8.542 1.00 88.69 78 VAL A CA 1
ATOM 633 C C . VAL A 1 78 ? 0.446 0.816 8.767 1.00 88.69 78 VAL A C 1
ATOM 635 O O . VAL A 1 78 ? -0.587 1.197 9.308 1.00 88.69 78 VAL A O 1
ATOM 638 N N . VAL A 1 79 ? 0.599 -0.449 8.377 1.00 89.88 79 VAL A N 1
ATOM 639 C CA . VAL A 1 79 ? -0.459 -1.455 8.540 1.00 89.88 79 VAL A CA 1
ATOM 640 C C . VAL A 1 79 ? -0.730 -1.732 10.016 1.00 89.88 79 VAL A C 1
ATOM 642 O O . VAL A 1 79 ? -1.885 -1.851 10.414 1.00 89.88 79 VAL A O 1
ATOM 645 N N . TYR A 1 80 ? 0.320 -1.822 10.836 1.00 91.06 80 TYR A N 1
ATOM 646 C CA . TYR A 1 80 ? 0.169 -2.040 12.271 1.00 91.06 80 TYR A CA 1
ATOM 647 C C . TYR A 1 80 ? -0.376 -0.814 12.996 1.00 91.06 80 TYR A C 1
ATOM 649 O O . TYR A 1 80 ? -1.200 -0.991 13.886 1.00 91.06 80 TYR A O 1
ATOM 657 N N . SER A 1 81 ? 0.013 0.406 12.613 1.00 89.50 81 SER A N 1
ATOM 658 C CA . SER A 1 81 ? -0.603 1.610 13.179 1.00 89.50 81 SER A CA 1
ATOM 659 C C . SER A 1 81 ? -2.091 1.670 12.838 1.00 89.50 81 SER A C 1
ATOM 661 O O . SER A 1 81 ? -2.894 1.872 13.734 1.00 89.50 81 SER A O 1
ATOM 663 N N . GLN A 1 82 ? -2.467 1.370 11.588 1.00 86.31 82 GLN A N 1
ATOM 664 C CA . GLN A 1 82 ? -3.871 1.311 11.158 1.00 86.31 82 GLN A CA 1
ATOM 665 C C . GLN A 1 82 ? -4.667 0.180 11.835 1.00 86.31 82 GLN A C 1
ATOM 667 O O . GLN A 1 82 ? -5.887 0.241 11.881 1.00 86.31 82 GLN A O 1
ATOM 672 N N . PHE A 1 83 ? -4.012 -0.896 12.276 1.00 85.94 83 PHE A N 1
ATOM 673 C CA . PHE A 1 83 ? -4.673 -1.994 12.991 1.00 85.94 83 PHE A CA 1
ATOM 674 C C . PHE A 1 83 ? -4.904 -1.684 14.476 1.00 85.94 83 PHE A C 1
ATOM 676 O O . PHE A 1 83 ? -5.807 -2.255 15.082 1.00 85.94 83 PHE A O 1
ATOM 683 N N . LEU A 1 84 ? -4.040 -0.858 15.070 1.00 88.19 84 LEU A N 1
ATOM 684 C CA . LEU A 1 84 ? -4.096 -0.499 16.487 1.00 88.19 84 LEU A CA 1
ATOM 685 C C . LEU A 1 84 ? -4.935 0.758 16.756 1.00 88.19 84 LEU A C 1
ATOM 687 O O . LEU A 1 84 ? -5.404 0.911 17.883 1.00 88.19 84 LEU A O 1
ATOM 691 N N . GLU A 1 85 ? -5.088 1.638 15.761 1.00 75.62 85 GLU A N 1
ATOM 692 C CA . GLU A 1 85 ? -6.117 2.695 15.731 1.00 75.62 85 GLU A CA 1
ATOM 693 C C . GLU A 1 85 ? -7.532 2.113 15.616 1.00 75.62 85 GLU A C 1
ATOM 695 O O . GLU A 1 85 ? -8.417 2.612 16.349 1.00 75.62 85 GLU A O 1
#

Foldseek 3Di:
DVLLLPDDLVVCCVPAVPDPVNVVCQVVDPLSNQLSVCLNVVVVVSNVVSVVVVLVVLCPDPPNVVVSVVVVVSNVVSSVVVVVD

pLDDT: mean 85.88, std 3.58, range [75.62, 91.81]